Protein AF-A0A524LXC3-F1 (afdb_monomer_lite)

Foldseek 3Di:
DPPPVVVVVVLVVVLVVCLVCQLQVVLVVCVVVPVVDHSPDPVSNVSSVVRNVVSVVVSVVVVVVVVVVVVVVVVVVVVVPPFCADPPPRWGADPPDDPVDPVRTDHPQVVCVVVHVDHDDDDADLVRCCVVPVVVNPPD

Structure (mmCIF, N/CA/C/O backbone):
data_AF-A0A524LXC3-F1
#
_entry.id   AF-A0A524LXC3-F1
#
loop_
_atom_site.group_PDB
_atom_site.id
_atom_site.type_symbol
_atom_site.label_atom_id
_atom_site.label_alt_id
_atom_site.label_comp_id
_atom_site.label_asym_id
_atom_site.label_entity_id
_atom_site.label_seq_id
_atom_site.pdbx_PDB_ins_code
_atom_site.Cartn_x
_atom_site.Cartn_y
_atom_site.Cartn_z
_atom_site.occupancy
_atom_site.B_iso_or_equiv
_atom_site.auth_seq_id
_atom_site.auth_comp_id
_atom_site.auth_asym_id
_atom_site.auth_atom_id
_atom_site.pdbx_PDB_model_num
ATOM 1 N N . MET A 1 1 ? -9.586 4.284 3.241 1.00 43.31 1 MET A N 1
ATOM 2 C CA . MET A 1 1 ? -9.466 3.562 1.947 1.00 43.31 1 MET A CA 1
ATOM 3 C C . MET A 1 1 ? -9.025 4.409 0.738 1.00 43.31 1 MET A C 1
ATOM 5 O O . MET A 1 1 ? -8.726 3.821 -0.289 1.00 43.31 1 MET A O 1
ATOM 9 N N . LYS A 1 2 ? -8.897 5.747 0.816 1.00 38.69 2 LYS A N 1
ATOM 10 C CA . LYS A 1 2 ? -8.547 6.597 -0.349 1.00 38.69 2 LYS A CA 1
ATOM 11 C C . LYS A 1 2 ? -7.051 6.627 -0.742 1.00 38.69 2 LYS A C 1
ATOM 13 O O . LYS A 1 2 ? -6.733 7.047 -1.841 1.00 38.69 2 LYS A O 1
ATOM 18 N N . ARG A 1 3 ? -6.136 6.153 0.120 1.00 43.62 3 ARG A N 1
ATOM 19 C CA . ARG A 1 3 ? -4.670 6.265 -0.077 1.00 43.62 3 ARG A CA 1
ATOM 20 C C . ARG A 1 3 ? -4.023 5.196 -0.970 1.00 43.62 3 ARG A C 1
ATOM 22 O O . ARG A 1 3 ? -2.889 5.382 -1.382 1.00 43.62 3 ARG A O 1
ATOM 29 N N . ILE A 1 4 ? -4.704 4.081 -1.245 1.00 48.41 4 ILE A N 1
ATOM 30 C CA . ILE A 1 4 ? -4.102 2.933 -1.958 1.00 48.41 4 ILE A CA 1
ATOM 31 C C . ILE A 1 4 ? -4.279 3.063 -3.484 1.00 48.41 4 ILE A C 1
ATOM 33 O O . ILE A 1 4 ? -3.407 2.657 -4.241 1.00 48.41 4 ILE A O 1
ATOM 37 N N . SER A 1 5 ? -5.357 3.707 -3.950 1.00 49.09 5 SER A N 1
ATOM 38 C CA . SER A 1 5 ? -5.642 3.864 -5.388 1.00 49.09 5 SER A CA 1
ATOM 39 C C . SER A 1 5 ? -4.702 4.839 -6.109 1.00 49.09 5 SER A C 1
ATOM 41 O O . SER A 1 5 ? -4.498 4.691 -7.311 1.00 49.09 5 SER A O 1
ATOM 43 N N . GLU A 1 6 ? -4.130 5.827 -5.413 1.00 53.75 6 GLU A N 1
ATOM 44 C CA . GLU A 1 6 ? -3.152 6.755 -6.008 1.00 53.75 6 GLU A CA 1
ATOM 45 C C . GLU A 1 6 ? -1.756 6.122 -6.140 1.00 53.75 6 GLU A C 1
ATOM 47 O O . GLU A 1 6 ? -0.990 6.502 -7.026 1.00 53.75 6 GLU A O 1
ATOM 52 N N . SER A 1 7 ? -1.424 5.116 -5.316 1.00 64.50 7 SER A N 1
ATOM 53 C CA . SER A 1 7 ? -0.084 4.518 -5.330 1.00 64.50 7 SER A CA 1
ATOM 54 C C . SER A 1 7 ? 0.155 3.653 -6.564 1.00 64.50 7 SER A C 1
ATOM 56 O O . SER A 1 7 ? 1.261 3.662 -7.094 1.00 64.50 7 SER A O 1
ATOM 58 N N . THR A 1 8 ? -0.857 2.929 -7.049 1.00 74.81 8 THR A N 1
ATOM 59 C CA . THR A 1 8 ? -0.677 1.964 -8.145 1.00 74.81 8 THR A CA 1
ATOM 60 C C . THR A 1 8 ? -0.342 2.652 -9.469 1.00 74.81 8 THR A C 1
ATOM 62 O O . THR A 1 8 ? 0.573 2.222 -10.165 1.00 74.81 8 THR A O 1
ATOM 65 N N . GLY A 1 9 ? -1.016 3.761 -9.799 1.00 83.06 9 GLY A N 1
ATOM 66 C CA . GLY A 1 9 ? -0.721 4.531 -11.014 1.00 83.06 9 GLY A CA 1
ATOM 67 C C . GLY A 1 9 ? 0.679 5.149 -10.984 1.00 83.06 9 GLY A C 1
ATOM 68 O O . GLY A 1 9 ? 1.441 5.021 -11.941 1.00 83.06 9 GLY A O 1
ATOM 69 N N . PHE A 1 10 ? 1.055 5.743 -9.850 1.00 86.00 10 PHE A N 1
ATOM 70 C CA . PHE A 1 10 ? 2.393 6.297 -9.651 1.00 86.00 10 PHE A CA 1
ATOM 71 C C . PHE A 1 10 ? 3.491 5.220 -9.728 1.00 86.00 10 PHE A C 1
ATOM 73 O O . PHE A 1 10 ? 4.519 5.436 -10.365 1.00 86.00 10 PHE A O 1
ATOM 80 N N . GLN A 1 11 ? 3.262 4.037 -9.147 1.00 85.56 11 GLN A N 1
ATOM 81 C CA . GLN A 1 11 ? 4.193 2.903 -9.191 1.00 85.56 11 GLN A CA 1
ATOM 82 C C . GLN A 1 11 ? 4.433 2.391 -10.615 1.00 85.56 11 GLN A C 1
ATOM 84 O O . GLN A 1 11 ? 5.570 2.081 -10.962 1.00 85.56 11 GLN A O 1
ATOM 89 N N . VAL A 1 12 ? 3.391 2.333 -11.452 1.00 88.06 12 VAL A N 1
ATOM 90 C CA . VAL A 1 12 ? 3.524 1.929 -12.861 1.00 88.06 12 VAL A CA 1
ATOM 91 C C . VAL A 1 12 ? 4.325 2.961 -13.651 1.00 88.06 12 VAL A C 1
ATOM 93 O O . VAL A 1 12 ? 5.233 2.587 -14.389 1.00 88.06 12 VAL A O 1
ATOM 96 N N . ILE A 1 13 ? 4.047 4.255 -13.464 1.00 91.25 13 ILE A N 1
ATOM 97 C CA . ILE A 1 13 ? 4.808 5.333 -14.115 1.00 91.25 13 ILE A CA 1
ATOM 98 C C . ILE A 1 13 ? 6.284 5.268 -13.707 1.00 91.25 13 ILE A C 1
ATOM 100 O O . ILE A 1 13 ? 7.167 5.336 -14.562 1.00 91.25 13 ILE A O 1
ATOM 104 N N . LEU A 1 14 ? 6.555 5.083 -12.413 1.00 90.69 14 LEU A N 1
ATOM 105 C CA . LEU A 1 14 ? 7.910 4.967 -11.881 1.00 90.69 14 LEU A CA 1
ATOM 106 C C . LEU A 1 14 ? 8.642 3.744 -12.450 1.00 90.69 14 LEU A C 1
ATOM 108 O O . LEU A 1 14 ? 9.806 3.859 -12.829 1.00 90.69 14 LEU A O 1
ATOM 112 N N . LEU A 1 15 ? 7.963 2.601 -12.573 1.00 91.31 15 LEU A N 1
ATOM 113 C CA . LEU A 1 15 ? 8.527 1.398 -13.184 1.00 91.31 15 LEU A CA 1
ATOM 114 C C . LEU A 1 15 ? 8.863 1.615 -14.667 1.00 91.31 15 LEU A C 1
ATOM 116 O O . LEU A 1 15 ? 9.968 1.291 -15.092 1.00 91.31 15 LEU A O 1
ATOM 120 N N . LEU A 1 16 ? 7.948 2.198 -15.447 1.00 92.75 16 LEU A N 1
ATOM 121 C CA . LEU A 1 16 ? 8.174 2.492 -16.868 1.00 92.75 16 LEU A CA 1
ATOM 122 C C . LEU A 1 16 ? 9.347 3.461 -17.074 1.00 92.75 16 LEU A C 1
ATOM 124 O O . LEU A 1 16 ? 10.181 3.252 -17.961 1.00 92.75 16 LEU A O 1
ATOM 128 N N . ALA A 1 17 ? 9.450 4.489 -16.228 1.00 94.38 17 ALA A N 1
ATOM 129 C CA . ALA A 1 17 ? 10.578 5.412 -16.232 1.00 94.38 17 ALA A CA 1
ATOM 130 C C . ALA A 1 17 ? 11.895 4.690 -15.902 1.00 94.38 17 ALA A C 1
ATOM 132 O O . ALA A 1 17 ? 12.876 4.837 -16.631 1.00 94.38 17 ALA A O 1
ATOM 133 N N . ALA A 1 18 ? 11.911 3.861 -14.855 1.00 93.38 18 ALA A N 1
ATOM 134 C CA . ALA A 1 18 ? 13.099 3.121 -14.442 1.00 93.38 18 ALA A CA 1
ATOM 135 C C . ALA A 1 18 ? 13.565 2.118 -15.513 1.00 93.38 18 ALA A C 1
ATOM 137 O O . ALA A 1 18 ? 14.758 2.054 -15.799 1.00 93.38 18 ALA A O 1
ATOM 138 N N . ILE A 1 19 ? 12.644 1.398 -16.166 1.00 94.44 19 ILE A N 1
ATOM 139 C CA . ILE A 1 19 ? 12.958 0.485 -17.280 1.00 94.44 19 ILE A CA 1
ATOM 140 C C . ILE A 1 19 ? 13.601 1.247 -18.439 1.00 94.44 19 ILE A C 1
ATOM 142 O O . ILE A 1 19 ? 14.622 0.813 -18.970 1.00 94.44 19 ILE A O 1
ATOM 146 N N . THR A 1 20 ? 13.031 2.395 -18.813 1.00 92.19 20 THR A N 1
ATOM 147 C CA . THR A 1 20 ? 13.535 3.195 -19.936 1.00 92.19 20 THR A CA 1
ATOM 148 C C . THR A 1 20 ? 14.933 3.735 -19.640 1.00 92.19 20 THR A C 1
ATOM 150 O O . THR A 1 20 ? 15.818 3.625 -20.483 1.00 92.19 20 THR A O 1
ATOM 153 N N . ILE A 1 21 ? 15.154 4.274 -18.438 1.00 93.50 21 ILE A N 1
ATOM 154 C CA . ILE A 1 21 ? 16.439 4.861 -18.041 1.00 93.50 21 ILE A CA 1
ATOM 155 C C . ILE A 1 21 ? 17.506 3.774 -17.892 1.00 93.50 21 ILE A C 1
ATOM 157 O O . ILE A 1 21 ? 18.554 3.846 -18.528 1.00 93.50 21 ILE A O 1
ATOM 161 N N . VAL A 1 22 ? 17.245 2.750 -17.076 1.00 92.62 22 VAL A N 1
ATOM 162 C CA . VAL A 1 22 ? 18.241 1.721 -16.738 1.00 92.62 22 VAL A CA 1
ATOM 163 C C . VAL A 1 22 ? 18.525 0.810 -17.932 1.00 92.62 22 VAL A C 1
ATOM 165 O O . VAL A 1 22 ? 19.682 0.479 -18.179 1.00 92.62 22 VAL A O 1
ATOM 168 N N . GLY A 1 23 ? 17.499 0.448 -18.709 1.00 92.88 23 GLY A N 1
ATOM 169 C CA . GLY A 1 23 ? 17.651 -0.397 -19.896 1.00 92.88 23 GLY A CA 1
ATOM 170 C C . GLY A 1 23 ? 18.462 0.261 -21.015 1.00 92.88 23 GLY A C 1
ATOM 171 O O . GLY A 1 23 ? 19.138 -0.434 -21.766 1.00 92.88 23 GLY A O 1
ATOM 172 N N . ASN A 1 24 ? 18.454 1.596 -21.104 1.00 94.12 24 ASN A N 1
ATOM 173 C CA . ASN A 1 24 ? 19.228 2.343 -22.102 1.00 94.12 24 ASN A CA 1
ATOM 174 C C . ASN A 1 24 ? 20.555 2.893 -21.566 1.00 94.12 24 ASN A C 1
ATOM 176 O O . ASN A 1 24 ? 21.357 3.395 -22.350 1.00 94.12 24 ASN A O 1
ATOM 180 N N . LEU A 1 25 ? 20.811 2.803 -20.256 1.00 93.19 25 LEU A N 1
ATOM 181 C CA . LEU A 1 25 ? 21.956 3.454 -19.620 1.00 93.19 25 LEU A CA 1
ATOM 182 C C . LEU A 1 25 ? 23.285 3.076 -20.282 1.00 93.19 25 LEU A C 1
ATOM 184 O O . LEU A 1 25 ? 24.095 3.956 -20.549 1.00 93.19 25 LEU A O 1
ATOM 188 N N . ASN A 1 26 ? 23.484 1.795 -20.605 1.00 92.19 26 ASN A N 1
ATOM 189 C CA . ASN A 1 26 ? 24.716 1.341 -21.251 1.00 92.19 26 ASN A CA 1
ATOM 190 C C . ASN A 1 26 ? 24.916 1.989 -22.630 1.00 92.19 26 ASN A C 1
ATOM 192 O O . ASN A 1 26 ? 25.982 2.523 -22.911 1.00 92.19 26 ASN A O 1
ATOM 196 N N . ALA A 1 27 ? 23.864 2.014 -23.452 1.00 93.06 27 ALA A N 1
ATOM 197 C CA . ALA A 1 27 ? 23.908 2.615 -24.782 1.00 93.06 27 ALA A CA 1
ATOM 198 C C . ALA A 1 27 ? 24.147 4.130 -24.726 1.00 93.06 27 ALA A C 1
ATOM 200 O O . ALA A 1 27 ? 24.883 4.680 -25.543 1.00 93.06 27 ALA A O 1
ATOM 201 N N . VAL A 1 28 ? 23.553 4.807 -23.738 1.00 94.44 28 VAL A N 1
ATOM 202 C CA . VAL A 1 28 ? 23.773 6.238 -23.498 1.00 94.44 28 VAL A CA 1
ATOM 203 C C . VAL A 1 28 ? 25.221 6.499 -23.091 1.00 94.44 28 VAL A C 1
ATOM 205 O O . VAL A 1 28 ? 25.842 7.407 -23.632 1.00 94.44 28 VAL A O 1
ATOM 208 N N . VAL A 1 29 ? 25.780 5.709 -22.172 1.00 94.25 29 VAL A N 1
ATOM 209 C CA . VAL A 1 29 ? 27.174 5.862 -21.730 1.00 94.25 29 VAL A CA 1
ATOM 210 C C . VAL A 1 29 ? 28.145 5.662 -22.896 1.00 94.25 29 VAL A C 1
ATOM 212 O O . VAL A 1 29 ? 29.024 6.501 -23.100 1.00 94.25 29 VAL A O 1
ATOM 215 N N . ASP A 1 30 ? 27.956 4.618 -23.705 1.00 93.69 30 ASP A N 1
ATOM 216 C CA . ASP A 1 30 ? 28.828 4.345 -24.851 1.00 93.69 30 ASP A CA 1
ATOM 217 C C . ASP A 1 30 ? 28.665 5.363 -25.983 1.00 93.69 30 ASP A C 1
ATOM 219 O O . ASP A 1 30 ? 29.649 5.702 -26.635 1.00 93.69 30 ASP A O 1
ATOM 223 N N . TYR A 1 31 ? 27.486 5.964 -26.153 1.00 93.19 31 TYR A N 1
ATOM 224 C CA . TYR A 1 31 ? 27.309 7.092 -27.071 1.00 93.19 31 TYR A CA 1
ATOM 225 C C . TYR A 1 31 ? 28.206 8.295 -26.718 1.00 93.19 31 TYR A C 1
ATOM 227 O O . TYR A 1 31 ? 28.699 8.979 -27.615 1.00 93.19 31 TYR A O 1
ATOM 235 N N . PHE A 1 32 ? 28.450 8.548 -25.426 1.00 94.31 32 PHE A N 1
ATOM 236 C CA . PHE A 1 32 ? 29.325 9.639 -24.979 1.00 94.31 32 PHE A CA 1
ATOM 237 C C . PHE A 1 32 ? 30.809 9.256 -24.945 1.00 94.31 32 PHE A C 1
ATOM 239 O O . PHE A 1 32 ? 31.652 10.076 -25.306 1.00 94.31 32 PHE A O 1
ATOM 246 N N . LEU A 1 33 ? 31.141 8.045 -24.487 1.00 93.69 33 LEU A N 1
ATOM 247 C CA . LEU A 1 33 ? 32.531 7.620 -24.271 1.00 93.69 33 LEU A CA 1
ATOM 248 C C . LEU A 1 33 ? 33.165 6.965 -25.507 1.00 93.69 33 LEU A C 1
ATOM 250 O O . LEU A 1 33 ? 34.371 7.088 -25.716 1.00 93.69 33 LEU A O 1
ATOM 254 N N . HIS A 1 34 ? 32.364 6.303 -26.341 1.00 92.88 34 HIS A N 1
ATOM 255 C CA . HIS A 1 34 ? 32.804 5.513 -27.490 1.00 92.88 34 HIS A CA 1
ATOM 256 C C . HIS A 1 34 ? 31.924 5.789 -28.723 1.00 92.88 34 HIS A C 1
ATOM 258 O O . HIS A 1 34 ? 31.228 4.894 -29.204 1.00 92.88 34 HIS A O 1
ATOM 264 N N . PRO A 1 35 ? 31.991 6.995 -29.321 1.00 90.88 35 PRO A N 1
ATOM 265 C CA . PRO A 1 35 ? 31.104 7.399 -30.421 1.00 90.88 35 PRO A CA 1
ATOM 266 C C . PRO A 1 35 ? 31.247 6.556 -31.705 1.00 90.88 35 PRO A C 1
ATOM 268 O O . PRO A 1 35 ? 30.441 6.683 -32.622 1.00 90.88 35 PRO A O 1
ATOM 271 N N . ALA A 1 36 ? 32.271 5.700 -31.792 1.00 93.81 36 ALA A N 1
ATOM 272 C CA . ALA A 1 36 ? 32.440 4.736 -32.878 1.00 93.81 36 ALA A CA 1
ATOM 273 C C . ALA A 1 36 ? 31.522 3.501 -32.751 1.00 93.81 36 ALA A C 1
ATOM 275 O O . ALA A 1 36 ? 31.317 2.798 -33.742 1.00 93.81 36 ALA A O 1
ATOM 276 N N . ILE A 1 37 ? 30.986 3.219 -31.557 1.00 88.69 37 ILE A N 1
ATOM 277 C CA . ILE A 1 37 ? 30.054 2.114 -31.316 1.00 88.69 37 ILE A CA 1
ATOM 278 C C . ILE A 1 37 ? 28.632 2.622 -31.599 1.00 88.69 37 ILE A C 1
ATOM 280 O O . ILE A 1 37 ? 28.211 3.626 -31.022 1.00 88.69 37 ILE A O 1
ATOM 284 N N . PRO A 1 38 ? 27.864 1.971 -32.489 1.00 92.19 38 PRO A N 1
ATOM 285 C CA . PRO A 1 38 ? 26.500 2.396 -32.770 1.00 92.19 38 PRO A CA 1
ATOM 286 C C . PRO A 1 38 ? 25.602 2.207 -31.540 1.00 92.19 38 PRO A C 1
ATOM 288 O O . PRO A 1 38 ? 25.683 1.195 -30.852 1.00 92.19 38 PRO A O 1
ATOM 291 N N . TYR A 1 39 ? 24.682 3.147 -31.301 1.00 89.31 39 TYR A N 1
ATOM 292 C CA . TYR A 1 39 ? 23.750 3.085 -30.166 1.00 89.31 39 TYR A CA 1
ATOM 293 C C . TYR A 1 39 ? 22.929 1.781 -30.140 1.00 89.31 39 TYR A C 1
ATOM 295 O O . TYR A 1 39 ? 22.737 1.189 -29.083 1.00 89.31 39 TYR A O 1
ATOM 303 N N . PHE A 1 40 ? 22.476 1.304 -31.303 1.00 91.19 40 PHE A N 1
ATOM 304 C CA . PHE A 1 40 ? 21.721 0.053 -31.450 1.00 91.19 40 PHE A CA 1
ATOM 305 C C . PHE A 1 40 ? 22.620 -1.115 -31.882 1.00 91.19 40 PHE A C 1
ATOM 307 O O . PHE A 1 40 ? 22.404 -1.721 -32.933 1.00 91.19 40 PHE A O 1
ATOM 314 N N . ASP A 1 41 ? 23.646 -1.427 -31.093 1.00 93.00 41 ASP A N 1
ATOM 315 C CA . ASP A 1 41 ? 24.463 -2.622 -31.297 1.00 93.00 41 ASP A CA 1
ATOM 316 C C . ASP A 1 41 ? 23.898 -3.845 -30.536 1.00 93.00 41 ASP A C 1
ATOM 318 O O . ASP A 1 41 ? 23.059 -3.741 -29.639 1.00 93.00 41 ASP A O 1
ATOM 322 N N . ARG A 1 42 ? 24.364 -5.049 -30.890 1.00 93.62 42 ARG A N 1
ATOM 323 C CA . ARG A 1 42 ? 23.886 -6.295 -30.265 1.00 93.62 42 ARG A CA 1
ATOM 324 C C . ARG A 1 42 ? 24.164 -6.347 -28.761 1.00 93.62 42 ARG A C 1
ATOM 326 O O . ARG A 1 42 ? 23.337 -6.881 -28.028 1.00 93.62 42 ARG A O 1
ATOM 333 N N . GLY A 1 43 ? 25.298 -5.817 -28.310 1.00 92.38 43 GLY A N 1
ATOM 334 C CA . GLY A 1 43 ? 25.661 -5.744 -26.900 1.00 92.38 43 GLY A CA 1
ATOM 335 C C . GLY A 1 43 ? 24.663 -4.905 -26.110 1.00 92.38 43 GLY A C 1
ATOM 336 O O . GLY A 1 43 ? 24.103 -5.395 -25.129 1.00 92.38 43 GLY A O 1
ATOM 337 N N . HIS A 1 44 ? 24.359 -3.694 -26.582 1.00 92.75 44 HIS A N 1
ATOM 338 C CA . HIS A 1 44 ? 23.392 -2.806 -25.941 1.00 92.75 44 HIS A CA 1
ATOM 339 C C . HIS A 1 44 ? 21.993 -3.418 -25.870 1.00 92.75 44 HIS A C 1
ATOM 341 O O . HIS A 1 44 ? 21.355 -3.347 -24.819 1.00 92.75 44 HIS A O 1
ATOM 347 N N . LEU A 1 45 ? 21.523 -4.071 -26.940 1.00 93.25 45 LEU A N 1
ATOM 348 C CA . LEU A 1 45 ? 20.204 -4.715 -26.937 1.00 93.25 45 LEU A CA 1
ATOM 349 C C . LEU A 1 45 ? 20.128 -5.889 -25.947 1.00 93.25 45 LEU A C 1
ATOM 351 O O . LEU A 1 45 ? 19.129 -6.030 -25.242 1.00 93.25 45 LEU A O 1
ATOM 355 N N . ILE A 1 46 ? 21.168 -6.728 -25.875 1.00 95.31 46 ILE A N 1
ATOM 356 C CA . ILE A 1 46 ? 21.189 -7.893 -24.976 1.00 95.31 46 ILE A CA 1
ATOM 357 C C . ILE A 1 46 ? 21.287 -7.445 -23.516 1.00 95.31 46 ILE A C 1
ATOM 359 O O . ILE A 1 46 ? 20.489 -7.881 -22.684 1.00 95.31 46 ILE A O 1
ATOM 363 N N . VAL A 1 47 ? 22.242 -6.565 -23.201 1.00 93.88 47 VAL A N 1
ATOM 364 C CA . VAL A 1 47 ? 22.467 -6.091 -21.830 1.00 93.88 47 VAL A CA 1
ATOM 365 C C . VAL A 1 47 ? 21.281 -5.254 -21.357 1.00 93.88 47 VAL A C 1
ATOM 367 O O . VAL A 1 47 ? 20.774 -5.503 -20.268 1.00 93.88 47 VAL A O 1
ATOM 370 N N . GLY A 1 48 ? 20.780 -4.333 -22.185 1.00 93.62 48 GLY A N 1
ATOM 371 C CA . GLY A 1 48 ? 19.615 -3.504 -21.871 1.00 93.62 48 GLY A CA 1
ATOM 372 C C . GLY A 1 48 ? 18.327 -4.309 -21.683 1.00 93.62 48 GLY A C 1
ATOM 373 O O . GLY A 1 48 ? 17.543 -4.043 -20.772 1.00 93.62 48 GLY A O 1
ATOM 374 N N . GLY A 1 49 ? 18.119 -5.345 -22.502 1.00 93.56 49 GLY A N 1
ATOM 375 C CA . GLY A 1 49 ? 16.997 -6.268 -22.333 1.00 93.56 49 GLY A CA 1
ATOM 376 C C . GLY A 1 49 ? 17.093 -7.059 -21.028 1.00 93.56 49 GLY A C 1
ATOM 377 O O . GLY A 1 49 ? 16.119 -7.147 -20.279 1.00 93.56 49 GLY A O 1
ATOM 378 N N . PHE A 1 50 ? 18.275 -7.596 -20.718 1.00 95.75 50 PHE A N 1
ATOM 379 C CA . PHE A 1 50 ? 18.493 -8.345 -19.483 1.00 95.75 50 PHE A CA 1
ATOM 380 C C . PHE A 1 50 ? 18.309 -7.466 -18.238 1.00 95.75 50 PHE A C 1
ATOM 382 O O . PHE A 1 50 ? 17.609 -7.867 -17.307 1.00 95.75 50 PHE A O 1
ATOM 389 N N . THR A 1 51 ? 18.864 -6.250 -18.227 1.00 93.75 51 THR A N 1
ATOM 390 C CA . THR A 1 51 ? 18.709 -5.317 -17.100 1.00 93.75 51 THR A CA 1
ATOM 391 C C . THR A 1 51 ? 17.253 -4.903 -16.900 1.00 93.75 51 THR A C 1
ATOM 393 O O . THR A 1 51 ? 16.791 -4.876 -15.760 1.00 93.75 51 THR A O 1
ATOM 396 N N . ALA A 1 52 ? 16.497 -4.664 -17.977 1.00 93.56 52 ALA A N 1
ATOM 397 C CA . ALA A 1 52 ? 15.068 -4.367 -17.900 1.00 93.56 52 ALA A CA 1
ATOM 398 C C . ALA A 1 52 ? 14.260 -5.527 -17.290 1.00 93.56 52 ALA A C 1
ATOM 400 O O . ALA A 1 52 ? 13.427 -5.298 -16.412 1.00 93.56 52 ALA A O 1
ATOM 401 N N . ILE A 1 53 ? 14.527 -6.772 -17.703 1.00 95.00 53 ILE A N 1
ATOM 402 C CA . ILE A 1 53 ? 13.849 -7.960 -17.157 1.00 95.00 53 ILE A CA 1
ATOM 403 C C . ILE A 1 53 ? 14.153 -8.117 -15.665 1.00 95.00 53 ILE A C 1
ATOM 405 O O . ILE A 1 53 ? 13.234 -8.290 -14.863 1.00 95.00 53 ILE A O 1
ATOM 409 N N . VAL A 1 54 ? 15.427 -8.019 -15.278 1.00 95.56 54 VAL A N 1
ATOM 410 C CA . VAL A 1 54 ? 15.843 -8.107 -13.871 1.00 95.56 54 VAL A CA 1
ATOM 411 C C . VAL A 1 54 ? 15.158 -7.023 -13.038 1.00 95.56 54 VAL A C 1
ATOM 413 O O . VAL A 1 54 ? 14.640 -7.315 -11.961 1.00 95.56 54 VAL A O 1
ATOM 416 N N . LEU A 1 55 ? 15.090 -5.792 -13.550 1.00 94.25 55 LEU A N 1
ATOM 417 C CA . LEU A 1 55 ? 14.434 -4.679 -12.871 1.00 94.25 55 LEU A CA 1
ATOM 418 C C . LEU A 1 55 ? 12.936 -4.937 -12.653 1.00 94.25 55 LEU A C 1
ATOM 420 O O . LEU A 1 55 ? 12.438 -4.709 -11.552 1.00 94.25 55 LEU A O 1
ATOM 424 N N . VAL A 1 56 ? 12.228 -5.452 -13.664 1.00 94.19 56 VAL A N 1
ATOM 425 C CA . VAL A 1 56 ? 10.801 -5.803 -13.558 1.00 94.19 56 VAL A CA 1
ATOM 426 C C . VAL A 1 56 ? 10.576 -6.868 -12.488 1.00 94.19 56 VAL A C 1
ATOM 428 O O . VAL A 1 56 ? 9.683 -6.720 -11.653 1.00 94.19 56 VAL A O 1
ATOM 431 N N . VAL A 1 57 ? 11.399 -7.921 -12.477 1.00 95.44 57 VAL A N 1
ATOM 432 C CA . VAL A 1 57 ? 11.287 -9.010 -11.497 1.00 95.44 57 VAL A CA 1
ATOM 433 C C . VAL A 1 57 ? 11.556 -8.498 -10.081 1.00 95.44 57 VAL A C 1
ATOM 435 O O . VAL A 1 57 ? 10.750 -8.734 -9.182 1.00 95.44 57 VAL A O 1
ATOM 438 N N . LEU A 1 58 ? 12.646 -7.752 -9.878 1.00 94.19 58 LEU A N 1
ATOM 439 C CA . LEU A 1 58 ? 12.997 -7.195 -8.570 1.00 94.19 58 LEU A CA 1
ATOM 440 C C . LEU A 1 58 ? 11.939 -6.213 -8.060 1.00 94.19 58 LEU A C 1
ATOM 442 O O . LEU A 1 58 ? 11.571 -6.265 -6.888 1.00 94.19 58 LEU A O 1
ATOM 446 N N . PHE A 1 59 ? 11.414 -5.348 -8.929 1.00 92.69 59 PHE A N 1
ATOM 447 C CA . PHE A 1 59 ? 10.361 -4.409 -8.555 1.00 92.69 59 PHE A CA 1
ATOM 448 C C . PHE A 1 59 ? 9.052 -5.130 -8.212 1.00 92.69 59 PHE A C 1
ATOM 450 O O . PHE A 1 59 ? 8.405 -4.780 -7.229 1.00 92.69 59 PHE A O 1
ATOM 457 N N . GLY A 1 60 ? 8.689 -6.182 -8.954 1.00 91.44 60 GLY A N 1
ATOM 458 C CA . GLY A 1 60 ? 7.537 -7.028 -8.632 1.00 91.44 60 GLY A CA 1
ATOM 459 C C . GLY A 1 60 ? 7.663 -7.696 -7.259 1.00 91.44 60 GLY A C 1
ATOM 460 O O . GLY A 1 60 ? 6.725 -7.654 -6.460 1.00 91.44 60 GLY A O 1
ATOM 461 N N . ILE A 1 61 ? 8.844 -8.239 -6.945 1.00 93.31 61 ILE A N 1
ATOM 462 C CA . ILE A 1 61 ? 9.148 -8.807 -5.622 1.00 93.31 61 ILE A CA 1
ATOM 463 C C . ILE A 1 61 ? 9.036 -7.727 -4.536 1.00 93.31 61 ILE A C 1
ATOM 465 O O . ILE A 1 61 ? 8.370 -7.939 -3.522 1.00 93.31 61 ILE A O 1
ATOM 469 N N . LEU A 1 62 ? 9.624 -6.547 -4.760 1.00 90.94 62 LEU A N 1
ATOM 470 C CA . LEU A 1 62 ? 9.565 -5.420 -3.825 1.00 90.94 62 LEU A CA 1
ATOM 471 C C . LEU A 1 62 ? 8.117 -5.000 -3.532 1.00 90.94 62 LEU A C 1
ATOM 473 O O . LEU A 1 62 ? 7.746 -4.836 -2.368 1.00 90.94 62 LEU A O 1
ATOM 477 N N . LEU A 1 63 ? 7.286 -4.873 -4.570 1.00 88.81 63 LEU A N 1
ATOM 478 C CA . LEU A 1 63 ? 5.868 -4.541 -4.425 1.00 88.81 63 LEU A CA 1
ATOM 479 C C . LEU A 1 63 ? 5.107 -5.609 -3.631 1.00 88.81 63 LEU A C 1
ATOM 481 O O . LEU A 1 63 ? 4.306 -5.263 -2.762 1.00 88.81 63 LEU A O 1
ATOM 485 N N . SER A 1 64 ? 5.388 -6.892 -3.876 1.00 89.81 64 SER A N 1
ATOM 486 C CA . SER A 1 64 ? 4.787 -7.999 -3.125 1.00 89.81 64 SER A CA 1
ATOM 487 C C . SER A 1 64 ? 5.119 -7.918 -1.632 1.00 89.81 64 SER A C 1
ATOM 489 O O . SER A 1 64 ? 4.234 -8.050 -0.782 1.00 89.81 64 SER A O 1
ATOM 491 N N . HIS A 1 65 ? 6.379 -7.632 -1.287 1.00 90.88 65 HIS A N 1
ATOM 492 C CA . HIS A 1 65 ? 6.781 -7.453 0.108 1.00 90.88 65 HIS A CA 1
ATOM 493 C C . HIS A 1 65 ? 6.113 -6.239 0.756 1.00 90.88 65 HIS A C 1
ATOM 495 O O . HIS A 1 65 ? 5.589 -6.364 1.861 1.00 90.88 65 HIS A O 1
ATOM 501 N N . VAL A 1 66 ? 6.062 -5.091 0.073 1.00 88.75 66 VAL A N 1
ATOM 502 C CA . VAL A 1 66 ? 5.379 -3.889 0.587 1.00 88.75 66 VAL A CA 1
ATOM 503 C C . VAL A 1 66 ? 3.904 -4.181 0.867 1.00 88.75 66 VAL A C 1
ATOM 505 O O . VAL A 1 66 ? 3.377 -3.780 1.908 1.00 88.75 66 VAL A O 1
ATOM 508 N N . HIS A 1 67 ? 3.242 -4.915 -0.030 1.00 86.19 67 HIS A N 1
ATOM 509 C CA . HIS A 1 67 ? 1.846 -5.295 0.145 1.00 86.19 67 HIS A CA 1
ATOM 510 C C . HIS A 1 67 ? 1.651 -6.227 1.348 1.00 86.19 67 HIS A C 1
ATOM 512 O O . HIS A 1 67 ? 0.781 -5.976 2.183 1.00 86.19 67 HIS A O 1
ATOM 518 N N . SER A 1 68 ? 2.502 -7.247 1.482 1.00 85.94 68 SER A N 1
ATOM 519 C CA . SER A 1 68 ? 2.480 -8.183 2.612 1.00 85.94 68 SER A CA 1
ATOM 520 C C . SER A 1 68 ? 2.687 -7.474 3.957 1.00 85.94 68 SER A C 1
ATOM 522 O O . SER A 1 68 ? 1.894 -7.657 4.881 1.00 85.94 68 SER A O 1
ATOM 524 N N . LEU A 1 69 ? 3.677 -6.574 4.047 1.00 87.44 69 LEU A N 1
ATOM 525 C CA . LEU A 1 69 ? 3.924 -5.771 5.251 1.00 87.44 69 LEU A CA 1
ATOM 526 C C . LEU A 1 69 ? 2.721 -4.891 5.598 1.00 87.44 69 LEU A C 1
ATOM 528 O O . LEU A 1 69 ? 2.298 -4.838 6.750 1.00 87.44 69 LEU A O 1
ATOM 532 N N . THR A 1 70 ? 2.143 -4.222 4.600 1.00 82.75 70 THR A N 1
ATOM 533 C CA . THR A 1 70 ? 0.978 -3.353 4.811 1.00 82.75 70 THR A CA 1
ATOM 534 C C . THR A 1 70 ? -0.230 -4.154 5.298 1.00 82.75 70 THR A C 1
ATOM 536 O O . THR A 1 70 ? -0.954 -3.703 6.184 1.00 82.75 70 THR A O 1
ATOM 539 N N . SER A 1 71 ? -0.439 -5.356 4.754 1.00 78.81 71 SER A N 1
ATOM 540 C CA . SER A 1 71 ? -1.508 -6.254 5.192 1.00 78.81 71 SER A CA 1
ATOM 541 C C . SER A 1 71 ? -1.298 -6.717 6.634 1.00 78.81 71 SER A C 1
ATOM 543 O O . SER A 1 71 ? -2.215 -6.582 7.439 1.00 78.81 71 SER A O 1
ATOM 545 N N . ALA A 1 72 ? -0.090 -7.160 6.994 1.00 78.31 72 ALA A N 1
ATOM 546 C CA . ALA A 1 72 ? 0.233 -7.566 8.360 1.00 78.31 72 ALA A CA 1
ATOM 547 C C . ALA A 1 72 ? 0.029 -6.423 9.372 1.00 78.31 72 ALA A C 1
ATOM 549 O O . ALA A 1 72 ? -0.567 -6.635 10.427 1.00 78.31 72 ALA A O 1
ATOM 550 N N . LEU A 1 73 ? 0.446 -5.198 9.030 1.00 77.19 73 LEU A N 1
ATOM 551 C CA . LEU A 1 73 ? 0.224 -4.014 9.869 1.00 77.19 73 LEU A CA 1
ATOM 552 C C . LEU A 1 73 ? -1.263 -3.673 10.031 1.00 77.19 73 LEU A C 1
ATOM 554 O O . LEU A 1 73 ? -1.686 -3.300 11.121 1.00 77.19 73 LEU A O 1
ATOM 558 N N . ASN A 1 74 ? -2.070 -3.806 8.976 1.00 71.94 74 ASN A N 1
ATOM 559 C CA . ASN A 1 74 ? -3.516 -3.593 9.078 1.00 71.94 74 ASN A CA 1
ATOM 560 C C . ASN A 1 74 ? -4.190 -4.658 9.947 1.00 71.94 74 ASN A C 1
ATOM 562 O O . ASN A 1 74 ? -5.093 -4.330 10.709 1.00 71.94 74 ASN A O 1
ATOM 566 N N . THR A 1 75 ? -3.736 -5.911 9.874 1.00 61.09 75 THR A N 1
ATOM 567 C CA . THR A 1 75 ? -4.218 -6.980 10.754 1.00 61.09 75 THR A CA 1
ATOM 568 C C . THR A 1 75 ? -3.884 -6.677 12.211 1.00 61.09 75 THR A C 1
ATOM 570 O O . THR A 1 75 ? -4.756 -6.803 13.059 1.00 61.09 75 THR A O 1
ATOM 573 N N . ILE A 1 76 ? -2.672 -6.197 12.512 1.00 65.38 76 ILE A N 1
ATOM 574 C CA . ILE A 1 76 ? -2.309 -5.772 13.874 1.00 65.38 76 ILE A CA 1
ATOM 575 C C . ILE A 1 76 ? -3.223 -4.636 14.354 1.00 65.38 76 ILE A C 1
ATOM 577 O O . ILE A 1 76 ? -3.763 -4.735 15.448 1.00 65.38 76 ILE A O 1
ATOM 581 N N . LYS A 1 77 ? -3.493 -3.624 13.519 1.00 57.00 77 LYS A N 1
ATOM 582 C CA . LYS A 1 77 ? -4.440 -2.544 13.859 1.00 57.00 77 LYS A CA 1
ATOM 583 C C . LYS A 1 77 ? -5.862 -3.042 14.124 1.00 57.00 77 LYS A C 1
ATOM 585 O O . LYS A 1 77 ? -6.531 -2.521 15.004 1.00 57.00 77 LYS A O 1
ATOM 590 N N . LEU A 1 78 ? -6.318 -4.055 13.387 1.00 56.12 78 LEU A N 1
ATOM 591 C CA . LEU A 1 78 ? -7.615 -4.694 13.631 1.00 56.12 78 LEU A CA 1
ATOM 592 C C . LEU A 1 78 ? -7.625 -5.502 14.939 1.00 56.12 78 LEU A C 1
ATOM 594 O O . LEU A 1 78 ? -8.650 -5.557 15.608 1.00 56.12 78 LEU A O 1
ATOM 598 N N . LEU A 1 79 ? -6.500 -6.106 15.340 1.00 52.69 79 LEU A N 1
ATOM 599 C CA . LEU A 1 79 ? -6.376 -6.723 16.667 1.00 52.69 79 LEU A CA 1
ATOM 600 C C . LEU A 1 79 ? -6.286 -5.672 17.791 1.00 52.69 79 LEU A C 1
ATOM 602 O O . LEU A 1 79 ? -6.739 -5.937 18.902 1.00 52.69 79 LEU A O 1
ATOM 606 N N . GLU A 1 80 ? -5.761 -4.478 17.508 1.00 51.91 80 GLU A N 1
ATOM 607 C CA . GLU A 1 80 ? -5.765 -3.322 18.419 1.00 51.91 80 GLU A CA 1
ATOM 608 C C . GLU A 1 80 ? -7.153 -2.670 18.578 1.00 51.91 80 GLU A C 1
ATOM 610 O O . GLU A 1 80 ? -7.359 -1.911 19.523 1.00 51.91 80 GLU A O 1
ATOM 615 N N . GLU A 1 81 ? -8.144 -3.022 17.750 1.00 55.81 81 GLU A N 1
ATOM 616 C CA . GLU A 1 81 ? -9.556 -2.663 17.972 1.00 55.81 81 GLU A CA 1
ATOM 617 C C . GLU A 1 81 ? -10.234 -3.523 19.061 1.00 55.81 81 GLU A C 1
ATOM 619 O O . GLU A 1 81 ? -11.452 -3.478 19.243 1.00 55.81 81 GLU A O 1
ATOM 624 N N . SER A 1 82 ? -9.479 -4.293 19.856 1.00 66.81 82 SER A N 1
ATOM 625 C CA . SER A 1 82 ? -10.003 -4.803 21.122 1.00 66.81 82 SER A CA 1
ATOM 626 C C . SER A 1 82 ? -10.094 -3.644 22.117 1.00 66.81 82 SER A C 1
ATOM 628 O O . SER A 1 82 ? -9.101 -3.278 22.743 1.00 66.81 82 SER A O 1
ATOM 630 N N . LEU A 1 83 ? -11.282 -3.057 22.265 1.00 77.44 83 LEU A N 1
ATOM 631 C CA . LEU A 1 83 ? -11.539 -2.004 23.248 1.00 77.44 83 LEU A CA 1
ATOM 632 C C . LEU A 1 83 ? -11.226 -2.536 24.656 1.00 77.44 83 LEU A C 1
ATOM 634 O O . LEU A 1 83 ? -11.960 -3.398 25.152 1.00 77.44 83 LEU A O 1
ATOM 638 N N . PRO A 1 84 ? -10.154 -2.061 25.321 1.00 82.44 84 PRO A N 1
ATOM 639 C CA . PRO A 1 84 ? -9.794 -2.543 26.645 1.00 82.44 84 PRO A CA 1
ATOM 640 C C . PRO A 1 84 ? -10.852 -2.066 27.643 1.00 82.44 84 PRO A C 1
ATOM 642 O O . PRO A 1 84 ? -10.818 -0.928 28.108 1.00 82.44 84 PRO A O 1
ATOM 645 N N . MET A 1 85 ? -11.817 -2.933 27.950 1.00 85.88 85 MET A N 1
ATOM 646 C CA . MET A 1 85 ? -12.946 -2.617 28.821 1.00 85.88 85 MET A CA 1
ATOM 647 C C . MET A 1 85 ? -12.817 -3.278 30.194 1.00 85.88 85 MET A C 1
ATOM 649 O O . MET A 1 85 ? -12.369 -4.416 30.326 1.00 85.88 85 MET A O 1
ATOM 653 N N . CYS A 1 86 ? -13.250 -2.582 31.242 1.00 89.94 86 CYS A N 1
ATOM 654 C CA . CYS A 1 86 ? -13.340 -3.165 32.573 1.00 89.94 86 CYS A CA 1
ATOM 655 C C . CYS A 1 86 ? -14.508 -4.156 32.618 1.00 89.94 86 CYS A C 1
ATOM 657 O O . CYS A 1 86 ? -15.649 -3.782 32.351 1.00 89.94 86 CYS A O 1
ATOM 659 N N . PHE A 1 87 ? -14.254 -5.400 33.027 1.00 86.88 87 PHE A N 1
ATOM 660 C CA . PHE A 1 87 ? -15.294 -6.431 33.107 1.00 86.88 87 PHE A CA 1
ATOM 661 C C . PHE A 1 87 ? -16.443 -6.063 34.064 1.00 86.88 87 PHE A C 1
ATOM 663 O O . PHE A 1 87 ? -17.597 -6.391 33.804 1.00 86.88 87 PHE A O 1
ATOM 670 N N . ASN A 1 88 ? -16.143 -5.347 35.154 1.00 90.62 88 ASN A N 1
ATOM 671 C CA . ASN A 1 88 ? -17.134 -4.998 36.171 1.00 90.62 88 ASN A CA 1
ATOM 672 C C . ASN A 1 88 ? -17.940 -3.739 35.809 1.00 90.62 88 ASN A C 1
ATOM 674 O O . ASN A 1 88 ? -19.166 -3.771 35.765 1.00 90.62 88 ASN A O 1
ATOM 678 N N . CYS A 1 89 ? -17.261 -2.618 35.542 1.00 89.94 89 CYS A N 1
ATOM 679 C CA . CYS A 1 89 ? -17.925 -1.327 35.328 1.00 89.94 89 CYS A CA 1
ATOM 680 C C . CYS A 1 89 ? -18.105 -0.942 33.853 1.00 89.94 89 CYS A C 1
ATOM 682 O O . CYS A 1 89 ? -18.699 0.096 33.577 1.00 89.94 89 CYS A O 1
ATOM 684 N N . LYS A 1 90 ? -17.595 -1.749 32.910 1.00 88.62 90 LYS A N 1
ATOM 685 C CA . LYS A 1 90 ? -17.695 -1.558 31.450 1.00 88.62 90 LYS A CA 1
ATOM 686 C C . LYS A 1 90 ? -17.082 -0.262 30.904 1.00 88.62 90 LYS A C 1
ATOM 688 O O . LYS A 1 90 ? -17.284 0.056 29.738 1.00 88.62 90 LYS A O 1
ATOM 693 N N . LYS A 1 91 ? -16.303 0.469 31.707 1.00 90.94 91 LYS A N 1
ATOM 694 C CA . LYS A 1 91 ? -15.512 1.613 31.234 1.00 90.94 91 LYS A CA 1
ATOM 695 C C . LYS A 1 91 ? -14.439 1.164 30.247 1.00 90.94 91 LYS A C 1
ATOM 697 O O . LYS A 1 91 ? -13.894 0.072 30.403 1.00 90.94 91 LYS A O 1
ATOM 702 N N . ILE A 1 92 ? -14.117 2.023 29.287 1.00 89.44 92 ILE A N 1
ATOM 703 C CA . ILE A 1 92 ? -13.062 1.812 28.293 1.00 89.44 92 ILE A CA 1
ATOM 704 C C . ILE A 1 92 ? -11.793 2.515 28.778 1.00 89.44 92 ILE A C 1
ATOM 706 O O . ILE A 1 92 ? -11.851 3.654 29.249 1.00 89.44 92 ILE A O 1
ATOM 710 N N . ARG A 1 93 ? -10.649 1.835 28.687 1.00 88.50 93 ARG A N 1
ATOM 711 C CA . ARG A 1 93 ? -9.342 2.413 29.003 1.00 88.50 93 ARG A CA 1
ATOM 712 C C . ARG A 1 93 ? -8.814 3.205 27.807 1.00 88.50 93 ARG A C 1
ATOM 714 O O . ARG A 1 93 ? -8.837 2.705 26.683 1.00 88.50 93 ARG A O 1
ATOM 721 N N . ARG A 1 94 ? -8.296 4.410 28.052 1.00 83.69 94 ARG A N 1
ATOM 722 C CA . ARG A 1 94 ? -7.584 5.209 27.043 1.00 83.69 94 ARG A CA 1
ATOM 723 C C . ARG A 1 94 ? -6.362 4.436 26.528 1.00 83.69 94 ARG A C 1
ATOM 725 O O . ARG A 1 94 ? -5.720 3.702 27.285 1.00 83.69 94 ARG A O 1
ATOM 732 N N . ALA A 1 95 ? -6.058 4.583 25.238 1.00 72.00 95 ALA A N 1
ATOM 733 C CA . ALA A 1 95 ? -4.853 4.002 24.653 1.00 72.00 95 ALA A CA 1
ATOM 734 C C . ALA A 1 95 ? -3.620 4.507 25.422 1.00 72.00 95 ALA A C 1
ATOM 736 O O . ALA A 1 95 ? -3.578 5.669 25.815 1.00 72.00 95 ALA A O 1
ATOM 737 N N . GLU A 1 96 ? -2.659 3.618 25.682 1.00 72.00 96 GLU A N 1
ATOM 738 C CA . GLU A 1 96 ? -1.373 3.955 26.322 1.00 72.00 96 GLU A CA 1
ATOM 739 C C . GLU A 1 96 ? -1.447 4.431 27.792 1.00 72.00 96 GLU A C 1
ATOM 741 O O . GLU A 1 96 ? -0.424 4.764 28.384 1.00 72.00 96 GLU A O 1
ATOM 746 N N . ALA A 1 97 ? -2.623 4.396 28.429 1.00 78.38 97 ALA A N 1
ATOM 747 C CA . ALA A 1 97 ? -2.797 4.838 29.812 1.00 78.38 97 ALA A CA 1
ATOM 748 C C . ALA A 1 97 ? -2.544 3.718 30.846 1.00 78.38 97 ALA A C 1
ATOM 750 O O . ALA A 1 97 ? -2.871 2.541 30.633 1.00 78.38 97 ALA A O 1
ATOM 751 N N . ASN A 1 98 ? -1.994 4.089 32.008 1.00 82.31 98 ASN A N 1
ATOM 752 C CA . ASN A 1 98 ? -1.723 3.164 33.108 1.00 82.31 98 ASN A CA 1
ATOM 753 C C . ASN A 1 98 ? -3.040 2.556 33.642 1.00 82.31 98 ASN A C 1
ATOM 755 O O . ASN A 1 98 ? -3.900 3.301 34.115 1.00 82.31 98 ASN A O 1
ATOM 759 N N . PRO A 1 99 ? -3.235 1.220 33.619 1.00 81.88 99 PRO A N 1
ATOM 760 C CA . PRO A 1 99 ? -4.480 0.600 34.080 1.00 81.88 99 PRO A CA 1
ATOM 761 C C . PRO A 1 99 ? -4.791 0.824 35.567 1.00 81.88 99 PRO A C 1
ATOM 763 O O . PRO A 1 99 ? -5.955 0.693 35.948 1.00 81.88 99 PRO A O 1
ATOM 766 N N . ALA A 1 100 ? -3.787 1.145 36.390 1.00 85.69 100 ALA A N 1
ATOM 767 C CA . ALA A 1 100 ? -3.959 1.394 37.820 1.00 85.69 100 ALA A CA 1
ATOM 768 C C . ALA A 1 100 ? -4.563 2.775 38.134 1.00 85.69 100 ALA A C 1
ATOM 770 O O . ALA A 1 100 ? -5.053 2.991 39.241 1.00 85.69 100 ALA A O 1
ATOM 771 N N . GLU A 1 101 ? -4.539 3.705 37.180 1.00 89.50 101 GLU A N 1
ATOM 772 C CA . GLU A 1 101 ? -5.023 5.071 37.372 1.00 89.50 101 GLU A CA 1
ATOM 773 C C . GLU A 1 101 ? -6.484 5.195 36.950 1.00 89.50 101 GLU A C 1
ATOM 775 O O . GLU A 1 101 ? -6.905 4.705 35.903 1.00 89.50 101 GLU A O 1
ATOM 780 N N . GLN A 1 102 ? -7.285 5.867 37.772 1.00 82.62 102 GLN A N 1
ATOM 781 C CA . GLN A 1 102 ? -8.728 5.944 37.558 1.00 82.62 102 GLN A CA 1
ATOM 782 C C . GLN A 1 102 ? -9.101 6.875 36.394 1.00 82.62 102 GLN A C 1
ATOM 784 O O . GLN A 1 102 ? -10.108 6.638 35.728 1.00 82.62 102 GLN A O 1
ATOM 789 N N . GLU A 1 103 ? -8.266 7.8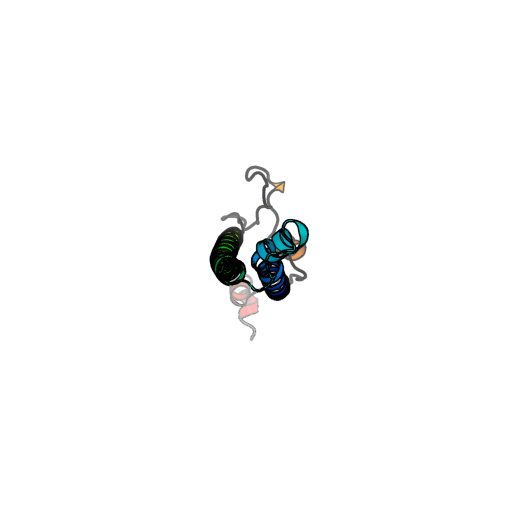78 36.110 1.00 85.69 103 GLU A N 1
ATOM 790 C CA . GLU A 1 103 ? -8.422 8.801 34.974 1.00 85.69 103 GLU A CA 1
ATOM 791 C C . GLU A 1 103 ? -8.143 8.139 33.619 1.00 85.69 103 GLU A C 1
ATOM 793 O O . GLU A 1 103 ? -8.640 8.591 32.587 1.00 85.69 103 GLU A O 1
ATOM 798 N N . SER A 1 104 ? -7.441 7.002 33.625 1.00 88.06 104 SER A N 1
ATOM 799 C CA . SER A 1 104 ? -7.246 6.165 32.440 1.00 88.06 104 SER A CA 1
ATOM 800 C C . SER A 1 104 ? -8.545 5.555 31.917 1.00 88.06 104 SER A C 1
ATOM 802 O O . SER A 1 104 ? -8.548 5.011 30.814 1.00 88.06 104 SER A O 1
ATOM 804 N N . TRP A 1 105 ? -9.638 5.602 32.688 1.00 91.69 105 TRP A N 1
ATOM 805 C CA . TRP A 1 105 ? -10.906 4.948 32.377 1.00 91.69 105 TRP A CA 1
ATOM 806 C C . TRP A 1 105 ? -12.023 5.959 32.114 1.00 91.69 105 TRP A C 1
ATOM 808 O O . TRP A 1 105 ? -12.453 6.685 33.012 1.00 91.69 105 TRP A O 1
ATOM 818 N N . GLN A 1 106 ? -12.596 5.914 30.915 1.00 90.94 106 GLN A N 1
ATOM 819 C CA . GLN A 1 106 ? -13.748 6.729 30.527 1.00 90.94 106 GLN A CA 1
ATOM 820 C C . GLN A 1 106 ? -14.987 5.873 30.253 1.00 90.94 106 GLN A C 1
ATOM 822 O O . GLN A 1 106 ? -14.905 4.653 30.095 1.00 90.94 106 GLN A O 1
ATOM 827 N N . SER A 1 107 ? -16.161 6.501 30.236 1.00 91.12 107 SER A N 1
ATOM 828 C CA . SER A 1 107 ? -17.393 5.802 29.872 1.00 91.12 107 SER A CA 1
ATOM 829 C C . SER A 1 107 ? -17.420 5.480 28.373 1.00 91.12 107 SER A C 1
ATOM 831 O O . SER A 1 107 ? -16.702 6.095 27.579 1.00 91.12 107 SER A O 1
ATOM 833 N N . ILE A 1 108 ? -18.244 4.506 27.983 1.00 88.56 108 ILE A N 1
ATOM 834 C CA . ILE A 1 108 ? -18.383 4.106 26.576 1.00 88.56 108 ILE A CA 1
ATOM 835 C C . ILE A 1 108 ? -18.907 5.277 25.7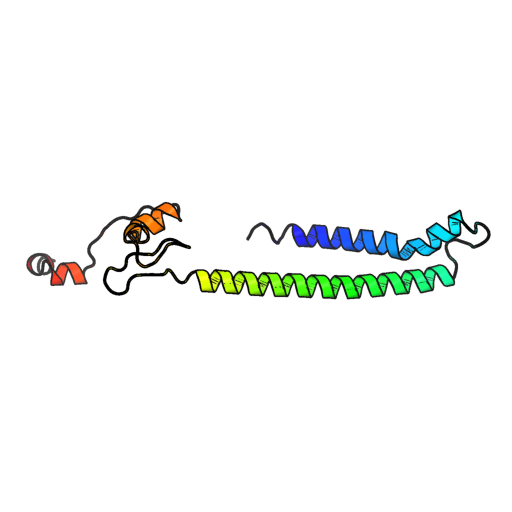40 1.00 88.56 108 ILE A C 1
ATOM 837 O O . ILE A 1 108 ? -18.452 5.496 24.623 1.00 88.56 108 ILE A O 1
ATOM 841 N N . GLU A 1 109 ? -19.816 6.069 26.300 1.00 89.44 109 GLU A N 1
ATOM 842 C CA . GLU A 1 109 ? -20.427 7.211 25.629 1.00 89.44 109 GLU A CA 1
ATOM 843 C C . GLU A 1 109 ? -19.411 8.312 25.354 1.00 89.44 109 GLU A C 1
ATOM 845 O O . GLU A 1 109 ? -19.341 8.812 24.232 1.00 89.44 109 GLU A O 1
ATOM 850 N N . ALA A 1 110 ? -18.577 8.637 26.348 1.00 88.50 110 ALA A N 1
ATOM 851 C CA . ALA A 1 110 ? -17.484 9.584 26.173 1.00 88.50 110 ALA A CA 1
ATOM 852 C C . ALA A 1 110 ? -16.508 9.091 25.097 1.00 88.50 110 ALA A C 1
ATOM 854 O O . ALA A 1 110 ? -16.141 9.845 24.205 1.00 88.50 110 ALA A O 1
ATOM 855 N N . TYR A 1 111 ? -16.139 7.807 25.130 1.00 87.19 111 TYR A N 1
ATOM 856 C CA . TYR A 1 111 ? -15.256 7.209 24.126 1.00 87.19 111 TYR A CA 1
ATOM 857 C C . TYR A 1 111 ? -15.821 7.270 22.707 1.00 87.19 111 TYR A C 1
ATOM 859 O O . TYR A 1 111 ? -15.127 7.706 21.792 1.00 87.19 111 TYR A O 1
ATOM 867 N N . LEU A 1 112 ? -17.074 6.869 22.510 1.00 83.75 112 LEU A N 1
ATOM 868 C CA . LEU A 1 112 ? -17.696 6.870 21.189 1.00 83.75 112 LEU A CA 1
ATOM 869 C C . LEU A 1 112 ? -17.906 8.289 20.655 1.00 83.75 112 LEU A C 1
ATOM 871 O O . LEU A 1 112 ? -17.700 8.507 19.467 1.00 83.75 112 LEU A O 1
ATOM 875 N N . THR A 1 113 ? -18.253 9.249 21.514 1.00 86.31 113 THR A N 1
ATOM 876 C CA . THR A 1 113 ? -18.413 10.660 21.116 1.00 86.31 113 THR A CA 1
ATOM 877 C C . THR A 1 113 ? -17.065 11.315 20.786 1.00 86.31 113 THR A C 1
ATOM 879 O O . THR A 1 113 ? -16.988 12.142 19.887 1.00 86.31 113 THR A O 1
ATOM 882 N N . GLU A 1 114 ? -15.984 10.950 21.489 1.00 85.31 114 GLU A N 1
ATOM 883 C CA . GLU A 1 114 ? -14.626 11.447 21.206 1.00 85.31 114 GLU A CA 1
ATOM 884 C C . GLU A 1 114 ? -14.047 10.870 19.898 1.00 85.31 114 GLU A C 1
ATOM 886 O O . GLU A 1 114 ? -13.291 11.553 19.212 1.00 85.31 114 GLU A O 1
ATOM 891 N N . ASN A 1 115 ? -14.373 9.616 19.555 1.00 82.38 115 ASN A N 1
ATOM 892 C CA . ASN A 1 115 ? -13.751 8.889 18.437 1.0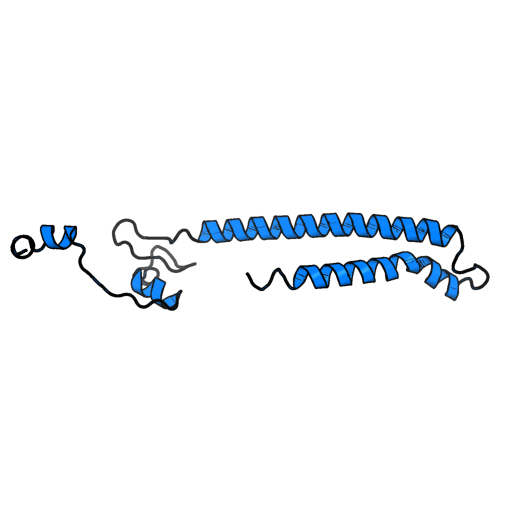0 82.38 115 ASN A CA 1
ATOM 893 C C . ASN A 1 115 ? -14.645 8.761 17.190 1.00 82.38 115 ASN A C 1
ATOM 895 O O . ASN A 1 115 ? -14.193 8.257 16.161 1.00 82.38 115 ASN A O 1
ATOM 899 N N . THR A 1 116 ? -15.908 9.185 17.259 1.00 79.00 116 THR A N 1
ATOM 900 C CA . THR A 1 116 ? -16.863 9.139 16.143 1.00 79.00 116 THR A CA 1
ATOM 901 C C . THR A 1 116 ? -17.758 10.374 16.156 1.00 79.00 116 THR A C 1
ATOM 903 O O . THR A 1 116 ? -17.978 10.966 17.205 1.00 79.00 116 THR A O 1
ATOM 906 N N . ASP A 1 117 ? -18.376 10.709 15.024 1.00 80.50 117 ASP A N 1
ATOM 907 C CA . ASP A 1 117 ? -19.366 11.798 14.946 1.00 80.50 117 ASP A CA 1
ATOM 908 C C . ASP A 1 117 ? -20.757 11.402 15.500 1.00 80.50 117 ASP A C 1
ATOM 910 O O . ASP A 1 117 ? -21.778 12.009 15.165 1.00 80.50 117 ASP A O 1
ATOM 914 N N . SER A 1 118 ? -20.838 10.345 16.314 1.00 80.06 118 SER A N 1
ATOM 915 C CA . SER A 1 118 ? -22.108 9.793 16.796 1.00 80.06 118 SER A CA 1
ATOM 916 C C . SER A 1 118 ? -22.613 10.529 18.037 1.00 80.06 118 SER A C 1
ATOM 918 O O . SER A 1 118 ? -21.871 10.738 18.993 1.00 80.06 118 SER A O 1
ATOM 920 N N . GLN A 1 119 ? -23.911 10.836 18.073 1.00 82.50 119 GLN A N 1
ATOM 921 C CA . GLN A 1 119 ? -24.599 11.268 19.294 1.00 82.50 119 GLN A CA 1
ATOM 922 C C . GLN A 1 119 ? -25.257 10.065 19.974 1.00 82.50 119 GLN A C 1
ATOM 924 O O . GLN A 1 119 ? -25.955 9.287 19.321 1.00 82.50 119 GLN A O 1
ATOM 929 N N . ILE A 1 120 ? -25.047 9.912 21.284 1.00 85.00 120 ILE A N 1
ATOM 930 C CA . ILE A 1 120 ? -25.621 8.802 22.053 1.00 85.00 120 ILE A CA 1
ATOM 931 C C . ILE A 1 120 ? -26.884 9.248 22.778 1.00 85.00 120 ILE A C 1
ATOM 933 O O . ILE A 1 120 ? -26.854 10.152 23.611 1.00 85.00 120 ILE A O 1
ATOM 937 N N . ASN A 1 121 ? -27.976 8.532 22.513 1.00 87.00 121 ASN A N 1
ATOM 938 C CA . ASN A 1 121 ? -29.246 8.693 23.209 1.00 87.00 121 ASN A CA 1
ATOM 939 C C . ASN A 1 121 ? -29.515 7.481 24.107 1.00 87.00 121 ASN A C 1
ATOM 941 O O . ASN A 1 121 ? -29.358 6.335 23.686 1.00 87.00 121 ASN A O 1
ATOM 945 N N . HIS A 1 122 ? -29.965 7.735 25.336 1.00 88.06 122 HIS A N 1
ATOM 946 C CA . HIS A 1 122 ? -30.343 6.683 26.277 1.00 88.06 122 HIS A CA 1
ATOM 947 C C . HIS A 1 122 ? -31.813 6.293 26.082 1.00 88.06 122 HIS A C 1
ATOM 949 O O . HIS A 1 122 ? -32.694 7.151 26.060 1.00 88.06 122 HIS A O 1
ATOM 955 N N . GLY A 1 123 ? -32.077 4.992 25.971 1.00 87.06 123 GLY A N 1
ATOM 956 C CA . GLY A 1 123 ? -33.419 4.411 25.939 1.00 87.06 123 GLY A CA 1
ATOM 957 C C . GLY A 1 123 ? -33.517 3.215 26.883 1.00 87.06 123 GLY A C 1
ATOM 958 O O . GLY A 1 123 ? -32.502 2.687 27.337 1.00 87.06 123 GLY A O 1
ATOM 959 N N . ILE A 1 124 ? -34.739 2.777 27.181 1.00 87.12 124 ILE A N 1
ATOM 960 C CA . ILE A 1 124 ? -34.996 1.565 27.965 1.00 87.12 124 ILE A CA 1
ATOM 961 C C . ILE A 1 124 ? -35.555 0.483 27.037 1.00 87.12 124 ILE A C 1
ATOM 963 O O . ILE A 1 124 ? -36.530 0.717 26.323 1.00 87.12 124 ILE A O 1
ATOM 967 N N . CYS A 1 125 ? -34.918 -0.689 26.989 1.00 91.81 125 CYS A N 1
ATOM 968 C CA . CYS A 1 125 ? -35.436 -1.801 26.191 1.00 91.81 125 CYS A CA 1
ATOM 969 C C . CYS A 1 125 ? -36.661 -2.443 26.877 1.00 91.81 125 CYS A C 1
ATOM 971 O O . CYS A 1 125 ? -36.796 -2.335 28.100 1.00 91.81 125 CYS A O 1
ATOM 973 N N . PRO A 1 126 ? -37.535 -3.148 2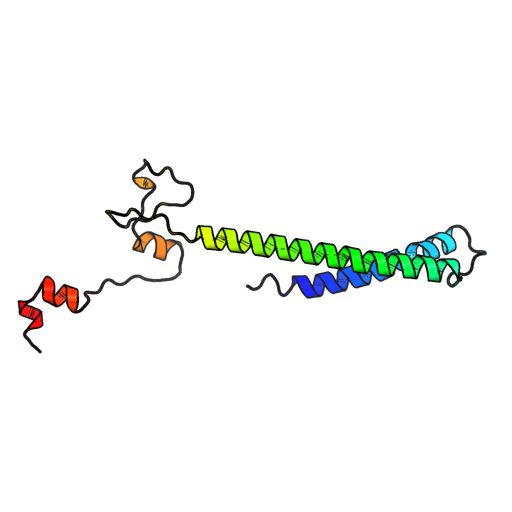6.132 1.00 89.06 126 PRO A N 1
ATOM 974 C CA . PRO A 1 126 ? -38.733 -3.785 26.692 1.00 89.06 126 PRO A CA 1
ATOM 975 C C . PRO A 1 126 ? -38.450 -4.716 27.883 1.00 89.06 126 PRO A C 1
ATOM 977 O O . PRO A 1 126 ? -39.191 -4.705 28.869 1.00 89.06 126 PRO A O 1
ATOM 980 N N . ASP A 1 127 ? -37.340 -5.457 27.840 1.00 91.88 127 ASP A N 1
ATOM 981 C CA . ASP A 1 127 ? -36.922 -6.361 28.919 1.00 91.88 127 ASP A CA 1
ATOM 982 C C . ASP A 1 127 ? -36.623 -5.595 30.214 1.00 91.88 127 ASP A C 1
ATOM 984 O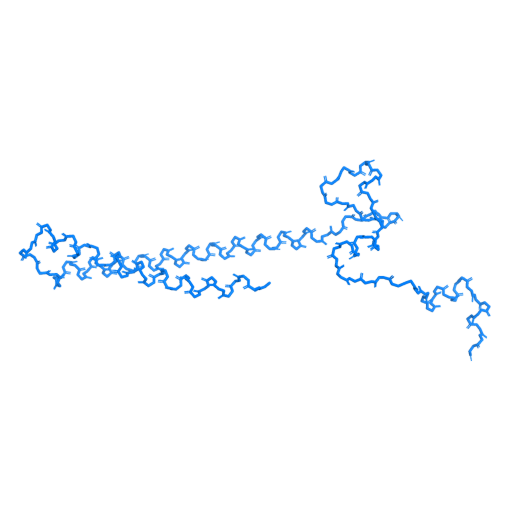 O . ASP A 1 127 ? -37.087 -5.956 31.299 1.00 91.88 127 ASP A O 1
ATOM 988 N N . CYS A 1 128 ? -35.875 -4.492 30.101 1.00 92.06 128 CYS A N 1
ATOM 989 C CA . CYS A 1 128 ? -35.551 -3.627 31.230 1.00 92.06 128 CYS A CA 1
ATOM 990 C C . CYS A 1 128 ? -36.802 -2.945 31.784 1.00 92.06 128 CYS A C 1
ATOM 992 O O . CYS A 1 128 ? -36.949 -2.863 33.002 1.00 92.06 128 CYS A O 1
ATOM 994 N N . THR A 1 129 ? -37.719 -2.506 30.920 1.00 90.94 129 THR A N 1
ATOM 995 C CA . THR A 1 129 ? -39.002 -1.931 31.344 1.00 90.94 129 THR A CA 1
ATOM 996 C C . THR A 1 129 ? -39.814 -2.939 32.145 1.00 90.94 129 THR A C 1
ATOM 998 O O . THR A 1 129 ? -40.291 -2.612 33.225 1.00 90.94 129 THR A O 1
ATOM 1001 N N . THR A 1 130 ? -39.907 -4.183 31.675 1.00 89.06 130 THR A N 1
ATOM 1002 C CA . THR A 1 130 ? -40.640 -5.255 32.366 1.00 89.06 130 THR A CA 1
ATOM 1003 C C . THR A 1 130 ? -40.026 -5.576 33.727 1.00 89.06 130 THR A C 1
ATOM 1005 O O . THR A 1 130 ? -40.742 -5.808 34.698 1.00 89.06 130 THR A O 1
ATOM 1008 N N . LYS A 1 131 ? -38.694 -5.547 33.825 1.00 91.25 131 LYS A N 1
ATOM 1009 C CA . LYS A 1 131 ? -37.970 -5.850 35.063 1.00 91.25 131 LYS A CA 1
ATOM 1010 C C . LYS A 1 131 ? -38.018 -4.719 36.094 1.00 91.25 131 LYS A C 1
ATOM 1012 O O . LYS A 1 131 ? -38.160 -4.991 37.281 1.00 91.25 131 LYS A O 1
ATOM 1017 N N . LEU A 1 132 ? -37.840 -3.471 35.660 1.00 89.38 132 LEU A N 1
ATOM 1018 C CA . LEU A 1 132 ? -37.736 -2.301 36.543 1.00 89.38 132 LEU A CA 1
ATOM 1019 C C . LEU A 1 132 ? -39.096 -1.655 36.824 1.00 89.38 132 LEU A C 1
ATOM 1021 O O . LEU A 1 132 ? -39.302 -1.092 37.897 1.00 89.38 132 LEU A O 1
ATOM 1025 N N . TYR A 1 133 ? -40.021 -1.754 35.871 1.00 89.06 133 TYR A N 1
ATOM 1026 C CA . TYR A 1 133 ? -41.348 -1.147 35.921 1.00 89.06 133 TYR A CA 1
ATOM 1027 C C . TYR A 1 133 ? -42.441 -2.137 35.480 1.00 89.06 133 TYR A C 1
ATOM 1029 O O . TYR A 1 133 ? -43.195 -1.850 34.544 1.00 89.06 133 TYR A O 1
ATOM 1037 N N . PRO A 1 134 ? -42.579 -3.295 36.151 1.00 81.38 134 PRO A N 1
ATOM 1038 C CA . PRO A 1 134 ? -43.567 -4.315 35.788 1.00 81.38 134 PRO A CA 1
ATOM 1039 C C . PRO A 1 134 ? -45.008 -3.773 35.748 1.00 81.38 134 PRO A C 1
ATOM 1041 O O . PRO A 1 134 ? -45.815 -4.204 34.932 1.00 81.38 134 PRO A O 1
ATOM 1044 N N . GLN A 1 135 ? -45.324 -2.762 36.560 1.00 81.56 135 GLN A N 1
ATOM 1045 C CA . GLN A 1 135 ? -46.620 -2.078 36.573 1.00 81.56 135 GLN A CA 1
ATOM 1046 C C . GLN A 1 135 ? -46.922 -1.262 35.303 1.00 81.56 135 GLN A C 1
ATOM 1048 O O . GLN A 1 135 ? -48.088 -1.015 35.001 1.00 81.56 135 GLN A O 1
ATOM 1053 N N . LEU A 1 136 ? -45.892 -0.824 34.572 1.00 73.69 136 LEU A N 1
ATOM 1054 C CA . LEU A 1 136 ? -46.037 -0.135 33.285 1.00 73.69 136 LEU A CA 1
ATOM 1055 C C . LEU A 1 136 ? -46.064 -1.125 32.115 1.00 73.69 136 LEU A C 1
ATOM 1057 O O . LEU A 1 136 ? -46.658 -0.822 31.086 1.00 73.69 136 LEU A O 1
ATOM 1061 N N . ALA A 1 137 ? -45.473 -2.311 32.284 1.00 65.00 137 ALA A N 1
ATOM 1062 C CA . ALA A 1 137 ? -45.456 -3.362 31.267 1.00 65.00 137 ALA A CA 1
ATOM 1063 C C . ALA A 1 137 ? -46.828 -4.035 31.048 1.00 65.00 137 ALA A C 1
ATOM 1065 O O . ALA A 1 137 ? -47.033 -4.680 30.027 1.00 65.00 137 ALA A O 1
ATOM 1066 N N . LEU A 1 138 ? -47.778 -3.870 31.975 1.00 58.22 138 LEU A N 1
ATOM 1067 C CA . LEU A 1 138 ? -49.105 -4.505 31.940 1.00 58.22 138 LEU A CA 1
ATOM 1068 C C . LEU A 1 138 ? -50.230 -3.609 31.373 1.00 58.22 138 LEU A C 1
ATOM 1070 O O . LEU A 1 138 ? -51.402 -3.881 31.625 1.00 58.22 138 LEU A O 1
ATOM 1074 N N . LYS A 1 139 ? -49.915 -2.517 30.658 1.00 53.25 139 LYS A N 1
ATOM 1075 C CA . LYS A 1 139 ? -50.913 -1.518 30.207 1.00 53.25 139 LYS A CA 1
ATOM 1076 C C . LYS A 1 139 ? -51.048 -1.318 28.690 1.00 53.25 139 LYS A C 1
ATOM 1078 O O . LYS A 1 139 ? -51.528 -0.272 28.256 1.00 53.25 139 LYS A O 1
ATOM 1083 N N . THR A 1 140 ? -50.694 -2.321 27.903 1.00 46.62 140 THR A N 1
ATOM 1084 C CA . THR A 1 140 ? -51.014 -2.410 26.465 1.00 46.62 140 THR A CA 1
ATOM 1085 C C . THR A 1 140 ? -51.826 -3.657 26.209 1.00 46.62 140 THR A C 1
ATOM 1087 O O . THR A 1 140 ? -52.838 -3.543 25.490 1.00 46.62 140 THR A O 1
#

Sequence (140 aa):
MKRISESTGFQVILLLAAITIVGNLNAVVDYFLHPAIPYFDRGHLIVGGFTAIVLVVLFGILLSHVHSLTSALNTIKLLEESLPMCFNCKKIRRAEANPAEQESWQSIEAYLTENTDSQINHGICPDCTTKLYPQLALKT

Radius of gyration: 31.48 Å; chains: 1; bounding box: 84×21×71 Å

pLDDT: mean 83.9, std 13.17, ra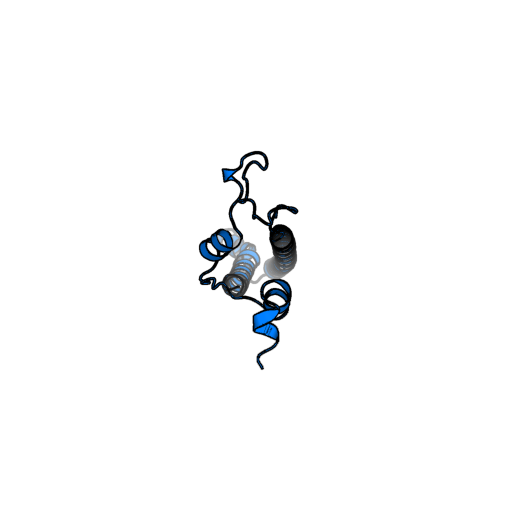nge [38.69, 95.75]

Secondary structure (DSSP, 8-state):
-TTSHHHHHHHHHHHHHHHHHHHHHHHHHHHHH-TTS-TT-HHHHHHHHHHHHHHHHHHHHHHHHHHHHHHHHHHHHHHTTS--B-TTT-PEEPTT--TTSGGGEE-HHHHHHHHSSPPP-----HHHHHHH-HHHHT--